Protein AF-A0A7R9WTF1-F1 (afdb_monomer)

Solvent-accessible surface area (backbone atoms only — not comparable to full-atom values): 6391 Å² total; per-residue (Å²): 116,74,64,26,57,53,50,43,69,66,29,54,72,51,24,66,61,31,74,56,75,80,63,79,90,67,80,71,58,68,72,57,44,52,54,51,50,52,51,45,72,71,72,47,72,58,70,69,56,30,51,50,41,55,50,51,25,50,50,45,47,52,43,52,52,36,25,50,76,65,56,31,72,64,62,28,42,74,75,40,59,68,71,56,40,53,53,45,50,54,47,44,76,72,31,68,69,54,44,52,49,54,50,35,22,41,51,47,41,55,60,76,73,106

Nearest PDB structures (foldseek):
  7mu5-assembly1_A  TM=2.222E-01  e=6.564E+00  Homo sapiens

Radius of gyration: 15.43 Å; Cα contacts (8 Å, |Δi|>4): 89; chains: 1; bounding box: 36×35×36 Å

Secondary structure (DSSP, 8-state):
-HHHHHHHHT-HHHHHHH--SPPPSSPPPHHHHHHHHHHHHHHS--THHHHHHHHHHHHHHHHHHHHHHHS-HHHHHHTS-HHHHHHHHHHHHH-HHHHHHHHHHHHHHHHHT-

InterPro domains:
  IPR045220 Oxidoreductase FRHB/FDHB/HCAR-like [PTHR31332] (21-96)

Sequence (114 aa):
EKLASQTVTSDSIIVSRSGIGAVPEQGMPAWLGNVMAFVISNTGPKGIAFARYSIDYHLLRNYFYLLDLHGSPQIAKDKMPQYACNIVQQYLKSDKKLMELQGAILEEVATLKL

Structure (mmCIF, N/CA/C/O backbone):
data_AF-A0A7R9WTF1-F1
#
_entry.id   AF-A0A7R9WTF1-F1
#
loop_
_atom_site.group_PDB
_atom_site.id
_atom_site.type_symbol
_atom_site.label_atom_id
_atom_site.label_alt_id
_atom_site.label_comp_id
_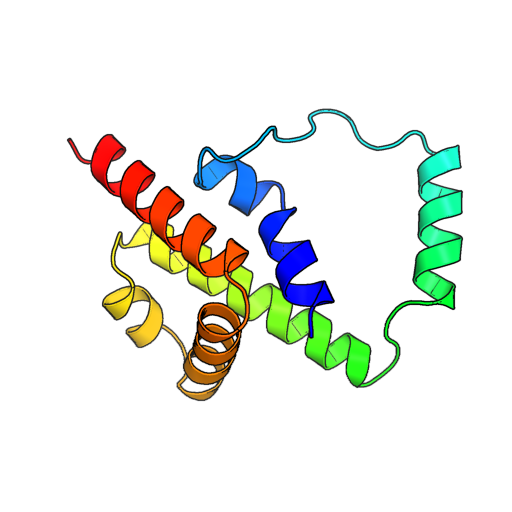atom_site.label_asym_id
_atom_site.label_entity_id
_atom_site.label_seq_id
_atom_site.pdbx_PDB_ins_code
_atom_site.Cartn_x
_atom_site.Cartn_y
_atom_site.Cartn_z
_atom_site.occupancy
_atom_site.B_iso_or_equiv
_atom_site.auth_seq_id
_atom_site.auth_comp_id
_atom_site.auth_asym_id
_atom_site.auth_atom_id
_atom_site.pdbx_PDB_model_num
ATOM 1 N N . GLU A 1 1 ? 8.260 -4.941 1.468 1.00 67.44 1 GLU A N 1
ATOM 2 C CA . GLU A 1 1 ? 8.693 -3.978 0.425 1.00 67.44 1 GLU A CA 1
ATOM 3 C C . GLU A 1 1 ? 8.322 -2.549 0.822 1.00 67.44 1 GLU A C 1
ATOM 5 O O . GLU A 1 1 ? 7.136 -2.269 0.959 1.00 67.44 1 GLU A O 1
ATOM 10 N N . LYS A 1 2 ? 9.293 -1.642 1.018 1.00 86.19 2 LYS A N 1
ATOM 11 C CA . LYS A 1 2 ? 9.039 -0.251 1.471 1.00 86.19 2 LYS A CA 1
ATOM 12 C C . LYS A 1 2 ? 8.166 0.546 0.491 1.00 86.19 2 LYS A C 1
ATOM 14 O O . LYS A 1 2 ? 7.394 1.400 0.917 1.00 86.19 2 LYS A O 1
ATOM 19 N N . LEU A 1 3 ? 8.239 0.211 -0.799 1.00 91.50 3 LEU A N 1
ATOM 20 C CA . LEU A 1 3 ? 7.488 0.888 -1.852 1.00 91.50 3 LEU A CA 1
ATOM 21 C C . LEU A 1 3 ? 5.970 0.747 -1.670 1.00 91.50 3 LEU A C 1
ATOM 23 O O . LEU A 1 3 ? 5.268 1.738 -1.780 1.00 91.50 3 LEU A O 1
ATOM 27 N N . ALA A 1 4 ? 5.456 -0.437 -1.313 1.00 94.81 4 ALA A N 1
ATOM 28 C CA . ALA A 1 4 ? 4.012 -0.635 -1.114 1.00 94.81 4 ALA A CA 1
ATOM 29 C C . ALA A 1 4 ? 3.456 0.232 0.028 1.00 94.81 4 ALA A C 1
ATOM 31 O O . ALA A 1 4 ? 2.388 0.826 -0.107 1.00 94.81 4 ALA A O 1
ATOM 32 N N . SER A 1 5 ? 4.215 0.351 1.123 1.00 94.19 5 SER A N 1
ATOM 33 C CA . SER A 1 5 ? 3.870 1.224 2.249 1.00 94.19 5 SER A CA 1
ATOM 34 C C . SER A 1 5 ? 3.876 2.705 1.851 1.00 94.19 5 SER A C 1
ATOM 36 O O . SER A 1 5 ? 2.951 3.456 2.160 1.00 94.19 5 SER A O 1
ATOM 38 N N . GLN A 1 6 ? 4.894 3.137 1.103 1.00 93.31 6 GLN A N 1
ATOM 39 C CA . GLN A 1 6 ? 4.970 4.509 0.596 1.00 93.31 6 GLN A CA 1
ATOM 40 C C . GLN A 1 6 ? 3.820 4.828 -0.362 1.00 93.31 6 GLN A C 1
ATOM 42 O O . GLN A 1 6 ? 3.221 5.895 -0.256 1.00 93.31 6 GLN A O 1
ATOM 47 N N . THR A 1 7 ? 3.480 3.896 -1.254 1.00 94.44 7 THR A N 1
ATOM 48 C CA . THR A 1 7 ? 2.362 4.065 -2.183 1.00 94.44 7 THR A CA 1
ATOM 49 C C . THR A 1 7 ? 1.037 4.166 -1.438 1.00 94.44 7 THR A C 1
ATOM 51 O O . THR A 1 7 ? 0.284 5.088 -1.716 1.00 94.44 7 THR A O 1
ATOM 54 N N . VAL A 1 8 ? 0.749 3.287 -0.465 1.00 94.94 8 VAL A N 1
ATOM 55 C CA . VAL A 1 8 ? -0.536 3.344 0.263 1.00 94.94 8 VAL A CA 1
ATOM 56 C C . VAL A 1 8 ? -0.654 4.585 1.151 1.00 94.94 8 VAL A C 1
ATOM 58 O O . VAL A 1 8 ? -1.723 5.175 1.222 1.00 94.94 8 VAL A O 1
ATOM 61 N N . THR A 1 9 ? 0.439 5.028 1.779 1.00 92.4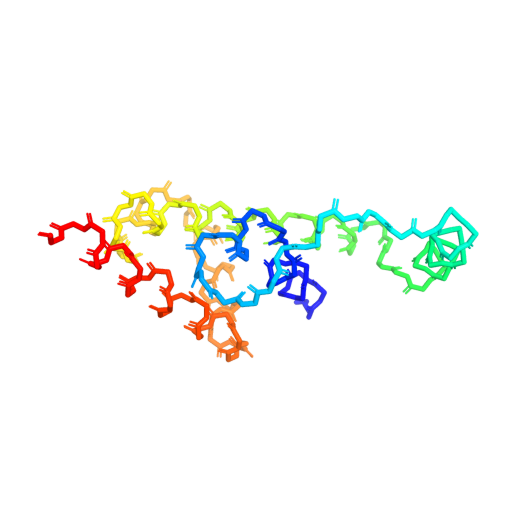4 9 THR A N 1
ATOM 62 C CA . THR A 1 9 ? 0.442 6.250 2.609 1.00 92.44 9 THR A CA 1
ATOM 63 C C . THR A 1 9 ? 0.354 7.538 1.792 1.00 92.44 9 THR A C 1
ATOM 65 O O . THR A 1 9 ? -0.010 8.571 2.341 1.00 92.44 9 THR A O 1
ATOM 68 N N . SER A 1 10 ? 0.681 7.484 0.499 1.00 91.12 10 SER A N 1
ATOM 69 C CA . SER A 1 10 ? 0.593 8.625 -0.423 1.00 91.12 10 SER A CA 1
ATOM 70 C C . SER A 1 10 ? -0.618 8.539 -1.361 1.00 91.12 10 SER A C 1
ATOM 72 O O . SER A 1 10 ? -0.794 9.405 -2.215 1.00 91.12 10 SER A O 1
ATOM 74 N N . ASP A 1 11 ? -1.428 7.484 -1.246 1.00 92.81 11 ASP A N 1
ATOM 75 C CA . ASP A 1 11 ? -2.629 7.280 -2.051 1.00 92.81 11 ASP A CA 1
ATOM 76 C C . ASP A 1 11 ? -3.690 8.307 -1.646 1.00 92.81 11 ASP A C 1
ATOM 78 O O . ASP A 1 11 ? -4.044 8.414 -0.472 1.00 92.81 11 ASP A O 1
ATOM 82 N N . SER A 1 12 ? -4.213 9.057 -2.615 1.00 89.81 12 SER A N 1
ATOM 83 C CA . SER A 1 12 ? -5.179 10.126 -2.365 1.00 89.81 12 SER A CA 1
ATOM 84 C C . SE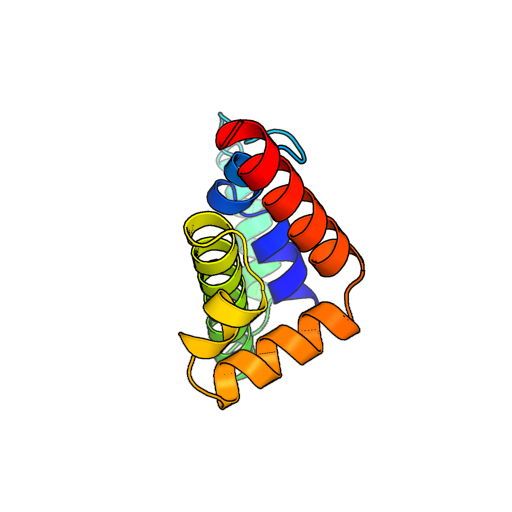R A 1 12 ? -6.465 9.634 -1.704 1.00 89.81 12 SER A C 1
ATOM 86 O O . SER A 1 12 ? -7.021 10.357 -0.882 1.00 89.81 12 SER A O 1
ATOM 88 N N . ILE A 1 13 ? -6.918 8.410 -1.999 1.00 88.75 13 ILE A N 1
ATOM 89 C CA . ILE A 1 13 ? -8.113 7.820 -1.378 1.00 88.75 13 ILE A CA 1
ATOM 90 C C . ILE A 1 13 ? -7.861 7.612 0.116 1.00 88.75 13 ILE A C 1
ATOM 92 O O . ILE A 1 13 ? -8.692 7.972 0.945 1.00 88.75 13 ILE A O 1
ATOM 96 N N . ILE A 1 14 ? -6.693 7.080 0.466 1.00 92.00 14 ILE A N 1
ATOM 97 C CA . ILE A 1 14 ? -6.310 6.805 1.853 1.00 92.00 14 ILE A CA 1
ATOM 98 C C . ILE A 1 14 ? -6.051 8.100 2.627 1.00 92.00 14 ILE A C 1
ATOM 100 O O . ILE A 1 14 ? -6.557 8.272 3.733 1.00 92.00 14 ILE A O 1
ATOM 104 N N . VAL A 1 15 ? -5.311 9.034 2.028 1.00 90.00 15 VAL A N 1
ATOM 105 C CA . VAL A 1 15 ? -5.046 10.364 2.595 1.00 90.00 15 VAL A CA 1
ATOM 106 C C . VAL A 1 15 ? -6.360 11.092 2.870 1.00 90.00 15 VAL A C 1
ATOM 108 O O . VAL A 1 15 ? -6.575 11.549 3.988 1.00 90.00 15 VAL A O 1
ATOM 111 N N . SER A 1 16 ? -7.284 11.104 1.902 1.00 86.38 16 SER A N 1
ATOM 112 C CA . SER A 1 16 ? -8.587 11.764 2.056 1.00 86.38 16 SER A CA 1
ATOM 113 C C . SER A 1 16 ? -9.431 11.207 3.202 1.00 86.38 16 SER A C 1
ATOM 115 O O . SER A 1 16 ? -10.264 11.930 3.736 1.00 86.38 16 SER A O 1
ATOM 117 N N . ARG A 1 17 ? -9.214 9.938 3.571 1.00 82.81 17 ARG A N 1
ATOM 118 C CA . ARG A 1 17 ? -10.031 9.211 4.548 1.00 82.81 17 ARG A CA 1
ATOM 119 C C . ARG A 1 17 ? -9.393 9.036 5.923 1.00 82.81 17 ARG A C 1
ATOM 121 O O . ARG A 1 17 ? -9.979 8.411 6.795 1.00 82.81 17 ARG A O 1
ATOM 128 N N . SER A 1 18 ? -8.159 9.493 6.075 1.00 80.44 18 SER A N 1
ATOM 129 C CA . SER A 1 18 ? -7.439 9.460 7.350 1.00 80.44 18 SER A CA 1
ATOM 130 C C . SER A 1 18 ? -7.336 10.834 8.004 1.00 80.44 18 SER A C 1
ATOM 132 O O . SER A 1 18 ? -6.795 10.940 9.101 1.00 80.44 18 SER A O 1
ATOM 134 N N . GLY A 1 19 ? -7.721 11.895 7.287 1.00 73.81 19 GLY A N 1
ATOM 135 C CA . GLY A 1 19 ? -7.484 13.279 7.688 1.00 73.81 19 GLY A CA 1
ATOM 136 C C . GLY A 1 19 ? -5.998 13.656 7.769 1.00 73.81 19 GLY A C 1
ATOM 137 O O . GLY A 1 19 ? -5.676 14.795 8.110 1.00 73.81 19 GLY A O 1
ATOM 138 N N . ILE A 1 20 ? -5.075 12.734 7.455 1.00 71.44 20 ILE A N 1
ATOM 139 C CA . ILE A 1 20 ? -3.633 12.970 7.499 1.00 71.44 20 ILE A CA 1
ATOM 140 C C . ILE A 1 20 ? -3.157 13.446 6.131 1.00 71.44 20 ILE A C 1
ATOM 142 O O . ILE A 1 20 ? -3.027 12.661 5.195 1.00 71.44 20 ILE A O 1
ATOM 146 N N . GLY A 1 21 ? -2.747 14.711 6.068 1.00 72.44 21 GLY A N 1
ATOM 147 C CA . GLY A 1 21 ? -2.095 15.295 4.898 1.00 72.44 21 GLY A CA 1
ATOM 148 C C . GLY A 1 21 ? -3.067 15.981 3.940 1.00 72.44 21 GLY A C 1
ATOM 149 O O . GLY A 1 21 ? -4.267 16.054 4.177 1.00 72.44 21 GLY A O 1
ATOM 150 N N . ALA A 1 22 ? -2.522 16.537 2.861 1.00 77.44 22 ALA A N 1
ATOM 151 C CA . ALA A 1 22 ? -3.301 17.217 1.835 1.00 77.44 22 ALA A CA 1
ATOM 152 C C . ALA A 1 22 ? -3.456 16.309 0.615 1.00 77.44 22 ALA A C 1
ATOM 154 O O . ALA A 1 22 ? -2.468 15.767 0.114 1.00 77.44 22 ALA A O 1
ATOM 155 N N . VAL A 1 23 ? -4.685 16.175 0.115 1.00 83.31 23 VAL A N 1
ATOM 156 C CA . VAL A 1 23 ? -4.944 15.529 -1.173 1.00 83.31 23 VAL A CA 1
ATOM 157 C C . VAL A 1 23 ? -4.528 16.506 -2.275 1.00 83.31 23 VAL A C 1
ATOM 159 O O . VAL A 1 23 ? -5.079 17.605 -2.337 1.00 83.31 23 VAL A O 1
ATOM 162 N N . PRO A 1 24 ? -3.564 16.162 -3.147 1.00 81.12 24 PRO A N 1
ATOM 163 C CA . PRO A 1 24 ? -3.196 17.039 -4.249 1.00 81.12 24 PRO A CA 1
ATOM 164 C C . PRO A 1 24 ? -4.378 17.190 -5.215 1.00 81.12 24 PRO A C 1
ATOM 166 O O . PRO A 1 24 ? -4.828 16.209 -5.802 1.00 81.12 24 PRO A O 1
ATOM 169 N N . GLU A 1 25 ? -4.870 18.414 -5.401 1.00 82.50 25 GLU A N 1
ATOM 170 C CA . GLU A 1 25 ? -5.967 18.701 -6.341 1.00 82.50 25 GLU A CA 1
ATOM 171 C C . GLU A 1 25 ? -5.486 18.812 -7.794 1.00 82.50 25 GLU A C 1
ATOM 173 O O . GLU A 1 25 ? -6.261 18.664 -8.738 1.00 82.50 25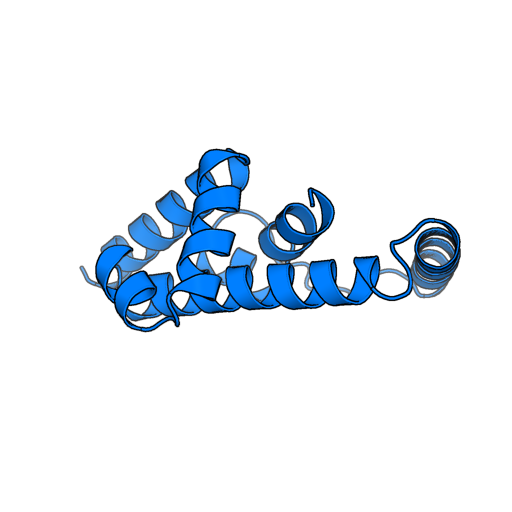 GLU A O 1
ATOM 178 N N . GLN A 1 26 ? -4.190 19.067 -7.985 1.00 87.94 26 GLN A N 1
ATOM 179 C CA . GLN A 1 26 ? -3.569 19.243 -9.293 1.00 87.94 26 GLN A CA 1
ATOM 180 C C . GLN A 1 26 ? -2.478 18.195 -9.504 1.00 87.94 26 GLN A C 1
ATOM 182 O O . GLN A 1 26 ? -1.636 17.956 -8.636 1.00 87.94 26 GLN A O 1
ATOM 187 N N . GLY A 1 27 ? -2.496 17.568 -10.681 1.00 86.31 27 GLY A N 1
ATOM 188 C CA . GLY A 1 27 ? -1.452 16.638 -11.099 1.00 86.31 27 GLY A CA 1
ATOM 189 C C . GLY A 1 27 ? -0.108 17.334 -11.333 1.00 86.31 27 GLY A C 1
ATOM 190 O O . GLY A 1 27 ? -0.028 18.554 -11.478 1.00 86.31 27 GLY A O 1
ATOM 191 N N . MET A 1 28 ? 0.968 16.546 -11.411 1.00 89.56 28 MET A N 1
ATOM 192 C CA . MET A 1 28 ? 2.288 17.076 -11.762 1.00 89.56 28 MET A CA 1
ATOM 193 C C . MET A 1 28 ? 2.286 17.682 -13.177 1.00 89.56 28 MET A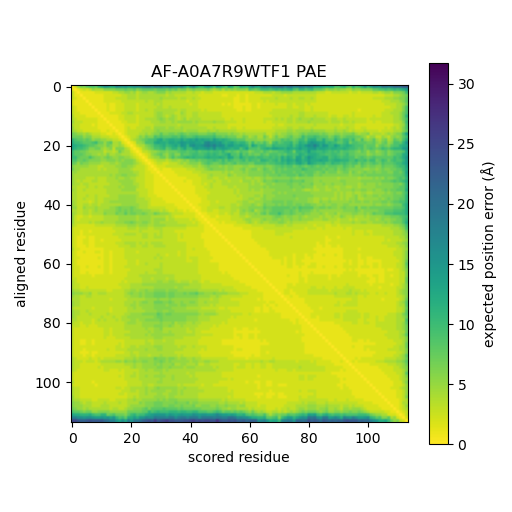 C 1
ATOM 195 O O . MET A 1 28 ? 1.648 17.122 -14.075 1.00 89.56 28 MET A O 1
ATOM 199 N N . PRO A 1 29 ? 3.061 18.756 -13.425 1.00 95.94 29 PRO A N 1
ATOM 200 C CA . PRO A 1 29 ? 3.314 19.235 -14.779 1.00 95.94 2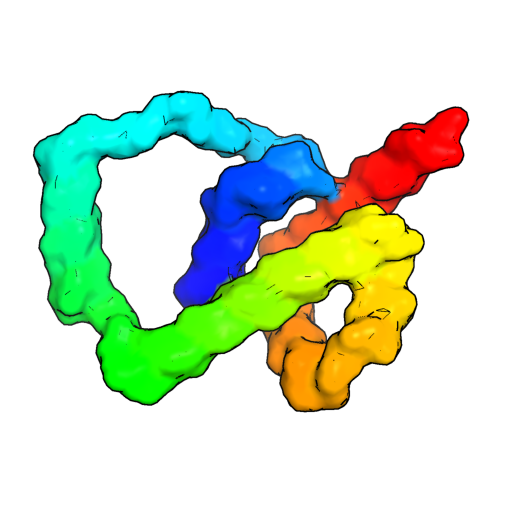9 PRO A CA 1
ATOM 201 C C . PRO A 1 29 ? 3.806 18.100 -15.684 1.00 95.94 29 PRO A C 1
ATOM 203 O O . PRO A 1 29 ? 4.647 17.300 -15.271 1.00 95.94 29 PRO A O 1
ATOM 206 N N . ALA A 1 30 ? 3.328 18.049 -16.930 1.00 95.69 30 ALA A N 1
ATOM 207 C CA . ALA A 1 30 ? 3.596 16.930 -17.840 1.00 95.69 30 ALA A CA 1
ATOM 208 C C . ALA A 1 30 ? 5.097 16.639 -18.026 1.00 95.69 30 ALA A C 1
ATOM 210 O O . ALA A 1 30 ? 5.513 15.482 -18.018 1.00 95.69 30 ALA A O 1
ATOM 211 N N . TRP A 1 31 ? 5.927 17.682 -18.128 1.00 96.50 31 TRP A N 1
ATOM 212 C CA . TRP A 1 31 ? 7.378 17.526 -18.263 1.00 96.50 31 TRP A CA 1
ATOM 213 C C . TRP A 1 31 ? 8.001 16.839 -17.038 1.00 96.50 31 TRP A C 1
ATOM 215 O O . TRP A 1 31 ? 8.841 15.956 -17.193 1.00 96.50 31 TRP A O 1
ATOM 225 N N . LEU A 1 32 ? 7.549 17.188 -15.829 1.00 96.00 32 LEU A N 1
ATOM 226 C CA . LEU A 1 32 ? 8.031 16.597 -14.583 1.00 96.00 32 LEU A CA 1
ATOM 227 C C . LEU A 1 32 ? 7.521 15.161 -14.435 1.00 96.00 32 LEU A C 1
ATOM 229 O O . LEU A 1 32 ? 8.283 14.272 -14.063 1.00 96.00 32 LEU A O 1
ATOM 233 N N . GLY A 1 33 ? 6.259 14.920 -14.803 1.00 94.31 33 GLY A N 1
ATOM 234 C CA . GLY A 1 33 ? 5.680 13.579 -14.868 1.00 94.31 33 GLY A CA 1
ATOM 235 C C . GLY A 1 33 ? 6.480 12.645 -15.777 1.00 94.31 33 GLY A C 1
ATOM 236 O O . GLY A 1 33 ? 6.778 11.522 -15.381 1.00 94.31 33 GLY A O 1
ATOM 237 N N . ASN A 1 34 ? 6.917 13.126 -16.944 1.00 95.88 34 ASN A N 1
ATOM 238 C CA . ASN A 1 34 ? 7.745 12.349 -17.869 1.00 95.88 34 ASN A CA 1
ATOM 239 C C . ASN A 1 34 ? 9.127 12.018 -17.285 1.00 95.88 34 ASN A C 1
ATOM 241 O O . ASN A 1 34 ? 9.590 10.886 -17.420 1.00 95.88 34 ASN A O 1
ATOM 245 N N . VAL A 1 35 ? 9.770 12.972 -16.599 1.00 96.81 35 VAL A N 1
ATOM 246 C CA . VAL A 1 35 ? 11.052 12.730 -15.911 1.00 96.81 35 VAL A CA 1
ATOM 247 C C . VAL A 1 35 ? 10.885 11.674 -14.817 1.00 96.81 35 VAL A C 1
ATOM 249 O O . VAL A 1 35 ? 11.656 10.716 -14.758 1.00 96.81 35 VAL A O 1
ATOM 252 N N . MET A 1 36 ? 9.845 11.796 -13.989 1.00 94.62 36 MET A N 1
ATOM 253 C CA . MET A 1 36 ? 9.543 10.822 -12.938 1.00 94.62 36 MET A CA 1
ATOM 254 C C . MET A 1 36 ? 9.244 9.436 -13.516 1.00 94.62 36 MET A C 1
ATOM 256 O O . MET A 1 36 ? 9.786 8.439 -13.037 1.00 94.62 36 MET A O 1
ATOM 260 N N . ALA A 1 37 ? 8.437 9.367 -14.578 1.00 93.12 37 ALA A N 1
ATOM 261 C CA . ALA A 1 37 ? 8.112 8.121 -15.263 1.00 93.12 37 ALA A CA 1
ATOM 262 C C . ALA A 1 37 ? 9.365 7.442 -15.829 1.00 93.12 37 ALA A C 1
ATOM 264 O O . ALA A 1 37 ? 9.526 6.230 -15.673 1.00 93.12 37 ALA A O 1
ATOM 265 N N . PHE A 1 38 ? 10.280 8.212 -16.426 1.00 96.12 38 PHE A N 1
ATOM 266 C CA . PHE A 1 38 ? 11.555 7.695 -16.910 1.00 96.12 38 PHE A CA 1
ATOM 267 C C . PHE A 1 38 ? 12.396 7.110 -15.770 1.00 96.12 38 PHE A C 1
ATOM 269 O O . PHE A 1 38 ? 12.869 5.979 -15.877 1.00 96.12 38 PHE A O 1
ATOM 276 N N . VAL A 1 39 ? 12.552 7.832 -14.657 1.00 95.38 39 VAL A N 1
ATOM 277 C CA . VAL A 1 39 ? 13.340 7.348 -13.512 1.00 95.38 39 VAL A CA 1
ATOM 278 C C . VAL A 1 39 ? 12.730 6.070 -12.932 1.00 95.38 39 VAL A C 1
ATOM 280 O O . VAL A 1 39 ? 13.430 5.064 -12.824 1.00 95.38 39 VAL A O 1
ATOM 283 N N . ILE A 1 40 ? 11.428 6.071 -12.629 1.00 91.31 40 ILE A N 1
ATOM 284 C CA . ILE A 1 40 ? 10.732 4.930 -12.011 1.00 91.31 40 ILE A CA 1
ATOM 285 C C . ILE A 1 40 ? 10.738 3.707 -12.934 1.00 91.31 40 ILE A C 1
ATOM 287 O O . ILE A 1 40 ? 10.953 2.592 -12.467 1.00 91.31 40 ILE A O 1
ATOM 291 N N . SER A 1 41 ? 10.566 3.882 -14.246 1.00 91.12 41 SER A N 1
ATOM 292 C CA . SER A 1 41 ? 10.585 2.754 -15.194 1.00 91.12 41 SER A CA 1
ATOM 293 C C . SER A 1 41 ? 11.960 2.083 -15.285 1.00 91.12 41 SER A C 1
ATOM 295 O O . SER A 1 41 ? 12.067 0.891 -15.592 1.00 91.12 41 SER A O 1
ATOM 297 N N . ASN A 1 42 ? 13.030 2.831 -15.012 1.00 93.75 42 ASN A N 1
ATOM 298 C CA . ASN A 1 42 ? 14.393 2.316 -15.051 1.00 93.75 42 ASN A CA 1
ATOM 299 C C . ASN A 1 42 ? 14.847 1.723 -13.711 1.00 93.75 42 ASN A C 1
ATOM 301 O O . ASN A 1 42 ? 15.514 0.690 -13.726 1.00 93.75 42 ASN A O 1
ATOM 305 N N . THR A 1 43 ? 14.462 2.321 -12.579 1.00 91.81 43 THR A N 1
ATOM 306 C CA . THR A 1 43 ? 14.941 1.938 -11.234 1.00 91.81 43 THR A CA 1
ATOM 307 C C . THR A 1 43 ? 13.920 1.174 -10.386 1.00 91.81 43 THR A C 1
ATOM 309 O O . THR A 1 43 ? 14.287 0.586 -9.370 1.00 91.81 43 THR A O 1
ATOM 312 N N . GLY A 1 44 ? 12.647 1.172 -10.782 1.00 89.69 44 GLY A N 1
ATOM 313 C CA . GLY A 1 44 ? 11.559 0.522 -10.059 1.00 89.69 44 GLY A CA 1
ATOM 314 C C . GLY A 1 44 ? 11.569 -1.009 -10.162 1.00 89.69 44 GLY A C 1
ATOM 315 O O . GLY A 1 44 ? 12.289 -1.586 -10.985 1.00 89.69 44 GLY A O 1
ATOM 316 N N . PRO A 1 45 ? 10.753 -1.691 -9.335 1.00 92.19 45 PRO A N 1
ATOM 317 C CA . PRO A 1 45 ? 10.646 -3.143 -9.365 1.00 92.19 45 PRO A CA 1
ATOM 318 C C . PRO A 1 45 ? 10.107 -3.621 -10.719 1.00 92.19 45 PRO A C 1
ATOM 320 O O . PRO A 1 45 ? 9.233 -2.992 -11.313 1.00 92.19 45 PRO A O 1
ATOM 323 N N . LYS A 1 46 ? 10.615 -4.763 -11.196 1.00 93.44 46 LYS A N 1
ATOM 324 C CA . LYS A 1 46 ? 10.226 -5.392 -12.471 1.00 93.44 46 LYS A CA 1
ATOM 325 C C . LYS A 1 46 ? 9.861 -6.862 -12.260 1.00 93.44 46 LYS A C 1
ATOM 327 O O . LYS A 1 46 ? 10.272 -7.480 -11.277 1.00 93.44 46 LYS A O 1
ATOM 332 N N . GLY A 1 47 ? 9.076 -7.426 -13.178 1.00 95.12 47 GLY A N 1
ATOM 333 C CA . GLY A 1 47 ? 8.684 -8.839 -13.146 1.00 95.12 47 GLY A CA 1
ATOM 334 C C . GLY A 1 47 ? 7.971 -9.236 -11.847 1.00 95.12 47 GLY A C 1
ATOM 335 O O . GLY A 1 47 ? 7.048 -8.557 -11.402 1.00 95.12 47 GLY A O 1
ATOM 336 N N . ILE A 1 48 ? 8.416 -10.326 -11.215 1.00 96.44 48 ILE A N 1
ATOM 337 C CA . ILE A 1 48 ? 7.798 -10.873 -9.992 1.00 96.44 48 ILE A CA 1
ATOM 338 C C . ILE A 1 48 ? 7.856 -9.880 -8.822 1.00 96.44 48 ILE A C 1
ATOM 340 O O . ILE A 1 48 ? 6.913 -9.805 -8.037 1.00 96.44 48 ILE A O 1
ATOM 344 N N . ALA A 1 49 ? 8.923 -9.080 -8.717 1.00 94.69 49 ALA A N 1
ATOM 345 C CA . ALA A 1 49 ? 9.027 -8.064 -7.671 1.00 94.69 49 ALA A CA 1
ATOM 346 C C . ALA A 1 49 ? 7.947 -6.982 -7.830 1.00 94.69 49 ALA A C 1
ATOM 348 O O . ALA A 1 49 ? 7.337 -6.574 -6.844 1.00 94.69 49 ALA A O 1
ATOM 349 N N . PHE A 1 50 ? 7.658 -6.574 -9.073 1.00 95.06 50 PHE A N 1
ATOM 350 C CA . PHE A 1 50 ? 6.560 -5.649 -9.363 1.00 95.06 50 PHE A CA 1
ATOM 351 C C . PHE A 1 50 ? 5.203 -6.272 -9.033 1.00 95.06 50 PHE A C 1
ATOM 353 O O . PHE A 1 50 ? 4.371 -5.622 -8.406 1.00 95.06 50 PHE A O 1
ATOM 360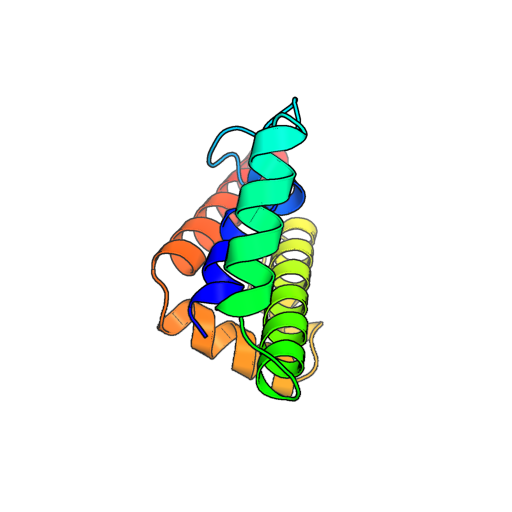 N N . ALA A 1 51 ? 5.000 -7.543 -9.398 1.00 96.44 51 ALA A N 1
ATOM 361 C CA . ALA A 1 51 ? 3.770 -8.263 -9.083 1.00 96.44 51 ALA A CA 1
ATOM 362 C C . ALA A 1 51 ? 3.527 -8.334 -7.567 1.00 96.44 51 ALA A C 1
ATOM 364 O O . ALA A 1 51 ? 2.435 -8.002 -7.110 1.00 96.44 51 ALA A O 1
ATOM 365 N N . ARG A 1 52 ? 4.555 -8.680 -6.777 1.00 96.38 52 ARG A N 1
ATOM 366 C CA . ARG A 1 52 ? 4.476 -8.664 -5.309 1.00 96.38 52 ARG A CA 1
ATOM 367 C C . ARG A 1 52 ? 4.149 -7.268 -4.785 1.00 96.38 52 ARG A C 1
ATOM 369 O O . ARG A 1 52 ? 3.209 -7.131 -4.017 1.00 96.38 52 ARG A O 1
ATOM 376 N N . TYR A 1 53 ? 4.876 -6.242 -5.230 1.00 95.69 53 TYR A N 1
ATOM 377 C CA . TYR A 1 53 ? 4.609 -4.854 -4.844 1.00 95.69 53 TYR A CA 1
ATOM 378 C C . TYR A 1 53 ? 3.151 -4.444 -5.115 1.00 95.69 53 TYR A C 1
ATOM 380 O O . TYR A 1 53 ? 2.500 -3.891 -4.230 1.00 95.69 53 TYR A O 1
ATOM 388 N N . SER A 1 54 ? 2.642 -4.725 -6.318 1.00 96.25 54 SER A N 1
ATOM 389 C CA . SER A 1 54 ? 1.283 -4.363 -6.729 1.00 96.25 54 SER A CA 1
ATOM 390 C C . SER A 1 54 ? 0.231 -5.077 -5.879 1.00 96.25 54 SER A C 1
ATOM 392 O O . SER A 1 54 ? -0.709 -4.434 -5.411 1.00 96.25 54 SER A O 1
ATOM 394 N N . ILE A 1 55 ? 0.421 -6.375 -5.615 1.00 97.38 55 ILE A N 1
ATOM 395 C CA . ILE A 1 55 ? -0.452 -7.150 -4.726 1.00 97.38 55 ILE A CA 1
ATOM 396 C C . ILE A 1 55 ? -0.418 -6.563 -3.312 1.00 97.38 55 ILE A C 1
ATOM 398 O O . ILE A 1 55 ? -1.472 -6.241 -2.771 1.00 97.38 55 ILE A O 1
ATOM 402 N N . ASP A 1 56 ? 0.767 -6.371 -2.732 1.00 97.62 56 ASP A N 1
ATOM 403 C CA . ASP A 1 56 ? 0.927 -5.883 -1.359 1.00 97.62 56 ASP A CA 1
ATOM 404 C C . ASP A 1 56 ? 0.283 -4.500 -1.172 1.00 97.62 56 ASP A C 1
ATOM 406 O O . ASP A 1 56 ? -0.449 -4.284 -0.205 1.00 97.62 56 ASP A O 1
ATOM 410 N N . TYR A 1 57 ? 0.483 -3.582 -2.124 1.00 97.50 57 TYR A N 1
ATOM 411 C CA . TYR A 1 57 ? -0.171 -2.270 -2.129 1.00 97.50 57 TYR A CA 1
ATOM 412 C C . TYR A 1 57 ? -1.701 -2.397 -2.110 1.00 97.50 57 TYR A C 1
ATOM 414 O O . TYR A 1 57 ? -2.360 -1.769 -1.279 1.00 97.50 57 TYR A O 1
ATOM 422 N N . HIS A 1 58 ? -2.282 -3.231 -2.977 1.00 97.62 58 HIS A N 1
ATOM 423 C CA . HIS A 1 58 ? -3.734 -3.400 -3.026 1.00 97.62 58 HIS A CA 1
ATOM 424 C C . HIS A 1 58 ? -4.295 -4.098 -1.786 1.00 97.62 58 HIS A C 1
ATOM 426 O O . HIS A 1 58 ? -5.380 -3.737 -1.333 1.00 97.62 58 HIS A O 1
ATOM 432 N N . LEU A 1 59 ? -3.566 -5.047 -1.195 1.00 97.75 59 LEU A N 1
ATOM 433 C CA . LEU A 1 59 ? -3.968 -5.671 0.065 1.00 97.75 59 LEU A CA 1
ATOM 434 C C . LEU A 1 59 ? -3.998 -4.656 1.211 1.00 97.75 59 LEU A C 1
ATOM 436 O O . LEU A 1 59 ? -4.963 -4.636 1.973 1.00 97.75 59 LEU A O 1
ATOM 440 N N . LEU A 1 60 ? -2.987 -3.787 1.303 1.00 97.50 60 LEU A N 1
ATOM 441 C CA . LEU A 1 60 ? -2.946 -2.707 2.290 1.00 97.50 60 LEU A CA 1
ATOM 442 C C . LEU A 1 60 ? -4.079 -1.703 2.073 1.00 97.50 60 LEU A C 1
ATOM 444 O O . LEU A 1 60 ? -4.802 -1.384 3.014 1.00 97.50 60 LEU A O 1
ATOM 448 N N . ARG A 1 61 ? -4.281 -1.243 0.835 1.00 96.94 61 ARG A N 1
ATOM 449 C CA . ARG A 1 61 ? -5.354 -0.297 0.503 1.00 96.94 61 ARG A CA 1
ATOM 450 C C . ARG A 1 61 ? -6.733 -0.862 0.847 1.00 96.94 61 ARG A C 1
ATOM 452 O O . ARG A 1 61 ? -7.538 -0.181 1.474 1.00 96.94 61 ARG A O 1
ATOM 459 N N . ASN A 1 62 ? -6.991 -2.118 0.486 1.00 96.75 62 ASN A N 1
ATOM 460 C CA . ASN A 1 62 ? -8.262 -2.781 0.778 1.00 96.75 62 ASN A CA 1
ATOM 461 C C . ASN A 1 62 ? -8.453 -3.015 2.282 1.00 96.75 62 ASN A C 1
ATOM 463 O O . ASN A 1 62 ? -9.569 -2.896 2.782 1.00 96.75 62 ASN A O 1
ATOM 467 N N . TYR A 1 63 ? -7.376 -3.310 3.014 1.00 97.56 63 TYR A N 1
ATOM 468 C CA . TYR A 1 63 ? -7.426 -3.394 4.469 1.00 97.56 63 TYR A CA 1
ATOM 469 C C . TYR A 1 63 ? -7.861 -2.069 5.104 1.00 97.56 63 TYR A C 1
ATOM 471 O O . TYR A 1 63 ? -8.765 -2.070 5.936 1.00 97.56 63 TYR A O 1
ATOM 479 N N . PHE A 1 64 ? -7.265 -0.945 4.695 1.00 96.50 64 PHE A N 1
ATOM 480 C CA . PHE A 1 64 ? -7.641 0.371 5.217 1.00 96.50 64 PHE A CA 1
ATOM 481 C C . PHE A 1 64 ? -9.063 0.776 4.828 1.00 96.50 64 PHE A C 1
ATOM 483 O O . PHE A 1 64 ? -9.764 1.354 5.648 1.00 96.50 64 PHE A O 1
ATOM 490 N N . TYR A 1 65 ? -9.529 0.393 3.638 1.00 94.88 65 TYR A N 1
ATOM 491 C CA . TYR A 1 65 ? -10.934 0.555 3.264 1.00 94.88 65 TYR A CA 1
ATOM 492 C C . TYR A 1 65 ? -11.885 -0.215 4.199 1.00 94.88 65 TYR A C 1
ATOM 494 O O . TYR A 1 65 ? -12.888 0.325 4.657 1.00 94.88 65 TYR A O 1
ATOM 502 N N . LEU A 1 66 ? -11.571 -1.472 4.533 1.00 95.19 66 LEU A N 1
ATOM 503 C CA . LEU A 1 66 ? -12.376 -2.263 5.473 1.00 95.19 66 LEU A CA 1
ATOM 504 C C . LEU A 1 66 ? -12.299 -1.726 6.906 1.00 95.19 66 LEU A C 1
ATOM 506 O O . LEU A 1 66 ? -13.286 -1.776 7.641 1.00 95.19 66 LEU A O 1
ATOM 510 N N . LEU A 1 67 ? -11.125 -1.236 7.308 1.00 95.19 67 LEU A N 1
ATOM 511 C CA . LEU A 1 67 ? -10.913 -0.598 8.602 1.00 95.19 67 LEU A CA 1
ATOM 512 C C . LEU A 1 67 ? -11.800 0.633 8.744 1.00 95.19 67 LEU A C 1
ATOM 514 O O . LEU A 1 67 ? -12.477 0.774 9.757 1.00 95.19 67 LEU A O 1
ATOM 518 N N . ASP A 1 68 ? -11.813 1.470 7.714 1.00 92.94 68 ASP A N 1
ATOM 519 C CA . ASP A 1 68 ? -12.647 2.653 7.633 1.00 92.94 68 ASP A CA 1
ATOM 520 C C . ASP A 1 68 ? -14.146 2.304 7.696 1.00 92.94 68 ASP A C 1
ATOM 522 O O . ASP A 1 68 ? -14.891 2.794 8.546 1.00 92.94 68 ASP A O 1
ATOM 526 N N . LEU A 1 69 ? -14.578 1.356 6.861 1.00 92.69 69 LEU A N 1
ATOM 527 C CA . LEU A 1 69 ? -15.974 0.931 6.782 1.00 92.69 69 LEU A CA 1
ATOM 528 C C . LEU A 1 69 ? -16.505 0.379 8.117 1.00 92.69 69 LEU A C 1
ATOM 530 O O . LEU A 1 69 ? -17.653 0.628 8.497 1.00 92.69 69 LEU A O 1
ATOM 534 N N . HIS A 1 70 ? -15.690 -0.397 8.832 1.00 92.94 70 HIS A N 1
ATOM 535 C CA . HIS A 1 70 ? -16.133 -1.113 10.029 1.00 92.94 70 HIS A CA 1
ATOM 536 C C . HIS A 1 70 ? -15.717 -0.452 11.347 1.00 92.94 70 HIS A C 1
ATOM 538 O O . HIS A 1 70 ? -16.326 -0.740 12.377 1.00 92.94 70 HIS A O 1
ATOM 544 N N . GLY A 1 71 ? -14.713 0.425 11.348 1.00 93.44 71 GLY A N 1
ATOM 545 C CA . GLY A 1 71 ? -14.133 1.003 12.566 1.00 93.44 71 GLY A CA 1
ATOM 546 C C . GLY A 1 71 ? -13.505 -0.038 13.498 1.00 93.44 71 GLY A C 1
ATOM 547 O O . GLY A 1 71 ? -13.442 0.175 14.704 1.00 93.44 71 GLY A O 1
ATOM 548 N N . SER A 1 72 ? -13.100 -1.201 12.975 1.00 95.50 72 SER A N 1
ATOM 549 C CA . SER A 1 72 ? -12.551 -2.297 13.779 1.00 95.50 72 SER A CA 1
ATOM 550 C C . SER A 1 72 ? -11.457 -3.051 13.023 1.00 95.50 72 SER A C 1
ATOM 552 O O . SER A 1 72 ? -11.746 -3.693 12.006 1.00 95.50 72 SER A O 1
ATOM 554 N N . PRO A 1 73 ? -10.207 -3.060 13.532 1.00 95.75 73 PRO A N 1
ATOM 555 C CA . PRO A 1 73 ? -9.131 -3.856 12.952 1.00 95.75 73 PRO A CA 1
ATOM 556 C C . PRO A 1 73 ? -9.440 -5.349 12.924 1.00 95.75 73 PRO A C 1
ATOM 558 O O . PRO A 1 73 ? -8.959 -6.040 12.029 1.00 95.75 73 PRO A O 1
ATOM 561 N N . GLN A 1 74 ? -10.200 -5.846 13.904 1.00 95.56 74 GLN A N 1
ATOM 562 C CA . GLN A 1 74 ? -10.548 -7.260 13.993 1.00 95.56 74 GLN A CA 1
ATOM 563 C C . GLN A 1 74 ? -11.517 -7.642 12.873 1.00 95.56 74 GLN A C 1
ATOM 565 O O . GLN A 1 74 ? -11.209 -8.530 12.087 1.00 95.56 74 GLN A O 1
ATOM 570 N N . ILE A 1 75 ? -12.613 -6.890 12.717 1.00 95.12 75 ILE A N 1
ATOM 571 C CA . ILE A 1 75 ? -13.595 -7.139 11.651 1.00 95.12 75 ILE A CA 1
ATOM 572 C C . ILE A 1 75 ? -12.934 -7.000 10.276 1.00 95.12 75 ILE A C 1
ATOM 574 O O . ILE A 1 75 ? -13.146 -7.843 9.410 1.00 95.12 75 ILE A O 1
ATOM 578 N N . ALA A 1 76 ? -12.089 -5.982 10.078 1.00 95.69 76 ALA A N 1
ATOM 579 C CA . ALA A 1 76 ? -11.365 -5.805 8.822 1.00 95.69 76 ALA A CA 1
ATOM 580 C C . ALA A 1 76 ? -10.488 -7.024 8.478 1.00 95.69 76 ALA A C 1
ATOM 582 O O . ALA A 1 76 ? -10.472 -7.462 7.331 1.00 95.69 76 ALA A O 1
ATOM 583 N N . LYS A 1 77 ? -9.805 -7.613 9.470 1.00 94.94 77 LYS A N 1
ATOM 584 C CA . LYS A 1 77 ? -9.001 -8.832 9.286 1.00 94.94 77 LYS A CA 1
ATOM 585 C C . LYS A 1 77 ? -9.863 -10.061 9.000 1.00 94.94 77 LYS A C 1
ATOM 587 O O . LYS A 1 77 ? -9.503 -10.833 8.117 1.00 94.94 77 LYS A O 1
ATOM 592 N N . ASP A 1 78 ? -10.992 -10.217 9.687 1.00 95.62 78 ASP A N 1
ATOM 593 C CA . ASP A 1 78 ? -11.892 -11.372 9.529 1.00 95.62 78 ASP A CA 1
ATOM 594 C C . ASP A 1 78 ? -12.552 -11.426 8.140 1.00 95.62 78 ASP A C 1
ATOM 596 O O . ASP A 1 78 ? -12.976 -12.484 7.678 1.00 95.62 78 ASP A O 1
ATOM 600 N N . LYS A 1 79 ? -12.632 -10.284 7.446 1.00 95.69 79 LYS A N 1
ATOM 601 C CA . LYS A 1 79 ? -13.133 -10.183 6.065 1.00 95.69 79 LYS A CA 1
ATOM 602 C C . LYS A 1 79 ? -12.073 -10.474 5.000 1.00 95.69 79 LYS A C 1
ATOM 604 O O . LYS A 1 79 ? -12.407 -10.525 3.817 1.00 95.69 79 LYS A O 1
ATOM 609 N N . MET A 1 80 ? -10.811 -10.659 5.387 1.00 95.94 80 MET A N 1
ATOM 610 C CA . MET A 1 80 ? -9.710 -10.933 4.466 1.00 95.94 80 MET A CA 1
ATOM 611 C C . MET A 1 80 ? -9.309 -12.413 4.506 1.00 95.94 80 MET A C 1
ATOM 613 O O . MET A 1 80 ? -9.306 -13.026 5.572 1.00 95.94 80 MET A O 1
ATOM 617 N N . PRO A 1 81 ? -8.874 -12.999 3.375 1.00 97.44 81 PRO A N 1
ATOM 618 C CA . PRO A 1 81 ? -8.207 -14.295 3.398 1.00 97.44 81 PRO A CA 1
ATOM 619 C C . PRO A 1 81 ? -6.975 -14.281 4.315 1.00 97.44 81 PRO A C 1
ATOM 621 O O . PRO A 1 81 ? -6.255 -13.280 4.392 1.00 97.44 81 PRO A O 1
ATOM 624 N N . GLN A 1 82 ? -6.669 -15.416 4.950 1.00 97.19 82 GLN A N 1
ATOM 625 C CA . GLN A 1 82 ? -5.599 -15.499 5.953 1.00 97.19 82 GLN A CA 1
ATOM 626 C C . GLN A 1 82 ? -4.230 -15.030 5.429 1.00 97.19 82 GLN A C 1
ATOM 628 O O . GLN A 1 82 ? -3.512 -14.323 6.134 1.00 97.19 82 GLN A O 1
ATOM 633 N N . TYR A 1 83 ? -3.865 -15.374 4.188 1.00 97.31 83 TYR A N 1
ATOM 634 C CA . TYR A 1 83 ? -2.588 -14.947 3.603 1.00 97.31 83 TYR A CA 1
ATOM 635 C C . TYR A 1 83 ? -2.493 -13.418 3.487 1.00 97.31 83 TYR A C 1
ATOM 637 O O . TYR A 1 83 ? -1.440 -12.840 3.747 1.00 97.31 83 TYR A O 1
ATOM 645 N N . ALA A 1 84 ? -3.601 -12.759 3.142 1.00 97.69 84 ALA A N 1
ATOM 646 C CA . ALA A 1 84 ? -3.657 -11.317 2.986 1.00 97.69 84 ALA A CA 1
ATOM 647 C C . ALA A 1 84 ? -3.564 -10.621 4.347 1.00 97.69 84 ALA A C 1
ATOM 649 O O . ALA A 1 84 ? -2.808 -9.663 4.503 1.00 97.69 84 ALA A O 1
ATOM 650 N N . CYS A 1 85 ? -4.260 -11.163 5.353 1.00 97.06 85 CYS A N 1
ATOM 651 C CA . CYS A 1 85 ? -4.144 -10.714 6.737 1.00 97.06 85 CYS A CA 1
ATOM 652 C C . CYS A 1 85 ? -2.691 -10.805 7.235 1.00 97.06 85 CYS A C 1
ATOM 654 O O . CYS A 1 85 ? -2.176 -9.849 7.813 1.00 97.06 85 CYS A O 1
ATOM 656 N N . ASN A 1 86 ? -1.995 -11.909 6.949 1.00 97.44 86 ASN A N 1
ATOM 657 C CA . ASN A 1 86 ? -0.598 -12.092 7.349 1.00 97.44 86 ASN A CA 1
ATOM 658 C C . ASN A 1 86 ? 0.331 -11.042 6.718 1.00 97.44 86 ASN A C 1
ATOM 660 O O . ASN A 1 86 ? 1.164 -10.469 7.422 1.00 97.44 86 ASN A O 1
ATOM 664 N N . ILE A 1 87 ? 0.163 -10.752 5.422 1.00 97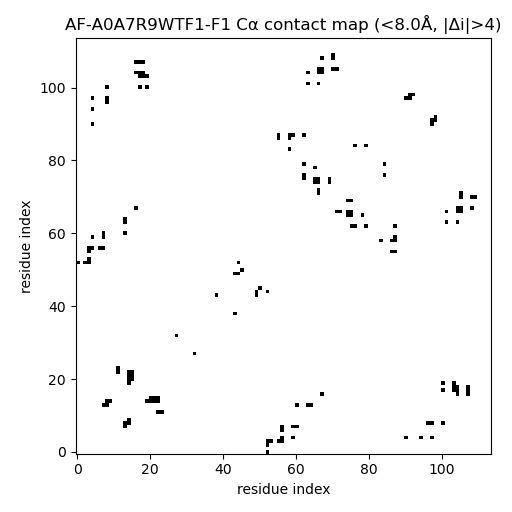.19 87 ILE A N 1
ATOM 665 C CA . ILE A 1 87 ? 0.943 -9.721 4.717 1.00 97.19 87 ILE A CA 1
ATOM 666 C C . ILE A 1 87 ? 0.694 -8.347 5.347 1.00 97.19 87 ILE A C 1
ATOM 668 O O . ILE A 1 87 ? 1.640 -7.671 5.746 1.00 97.19 87 ILE A O 1
ATOM 672 N N . VAL A 1 88 ? -0.570 -7.954 5.525 1.00 97.38 88 VAL A N 1
ATOM 673 C CA . VAL A 1 88 ? -0.928 -6.674 6.159 1.00 97.38 88 VAL A CA 1
ATOM 674 C C . VAL A 1 88 ? -0.324 -6.558 7.559 1.00 97.38 88 VAL A C 1
ATOM 676 O O . VAL A 1 88 ? 0.252 -5.530 7.906 1.00 97.38 88 VAL A O 1
ATOM 679 N N . GLN A 1 89 ? -0.404 -7.616 8.368 1.00 96.56 89 GLN A N 1
ATOM 680 C CA . GLN A 1 89 ? 0.179 -7.618 9.709 1.00 96.56 89 GLN A CA 1
ATOM 681 C C . GLN A 1 89 ? 1.700 -7.476 9.690 1.00 96.56 89 GLN A C 1
ATOM 683 O O . GLN A 1 89 ? 2.251 -6.796 10.554 1.00 96.56 89 GLN A O 1
ATOM 688 N N . GLN A 1 90 ? 2.387 -8.096 8.730 1.00 96.69 90 GLN A N 1
ATOM 689 C CA . GLN A 1 90 ? 3.829 -7.925 8.565 1.00 96.69 90 GLN A CA 1
ATOM 690 C C . GLN A 1 90 ? 4.177 -6.459 8.284 1.00 96.69 90 GLN A C 1
ATOM 692 O O . GLN A 1 90 ? 5.111 -5.922 8.879 1.00 96.69 90 GLN A O 1
ATOM 697 N N . TYR A 1 91 ? 3.403 -5.799 7.426 1.00 97.06 91 TYR A N 1
ATOM 698 C CA . TYR A 1 91 ? 3.561 -4.379 7.124 1.00 97.06 91 TYR A CA 1
ATOM 699 C C . TYR A 1 91 ? 3.292 -3.482 8.331 1.00 97.06 91 TYR A C 1
ATOM 701 O O . TYR A 1 91 ? 4.148 -2.676 8.679 1.00 97.06 91 TYR A O 1
ATOM 709 N N . LEU A 1 92 ? 2.167 -3.670 9.025 1.00 95.81 92 LEU A N 1
ATOM 710 C CA . LEU A 1 92 ? 1.842 -2.899 10.230 1.00 95.81 92 LEU A CA 1
ATOM 711 C C . LEU A 1 92 ? 2.911 -3.063 11.319 1.00 95.81 92 LEU A C 1
ATOM 713 O O . LEU A 1 92 ? 3.278 -2.095 11.966 1.00 95.81 92 LEU A O 1
ATOM 717 N N . LYS A 1 93 ? 3.467 -4.268 11.498 1.00 95.69 93 LYS A N 1
ATOM 718 C CA . LYS A 1 93 ? 4.547 -4.506 12.473 1.00 95.69 93 LYS A CA 1
ATOM 719 C C . LYS A 1 93 ? 5.876 -3.856 12.085 1.00 95.69 93 LYS A C 1
ATOM 721 O O . LYS A 1 93 ? 6.683 -3.578 12.965 1.00 95.69 93 LYS A O 1
ATOM 726 N N . SER A 1 94 ? 6.140 -3.690 10.790 1.00 94.62 94 SER A N 1
ATOM 727 C CA . SER A 1 94 ? 7.446 -3.245 10.283 1.00 94.62 94 SER A CA 1
ATOM 728 C C . SER A 1 94 ? 7.491 -1.775 9.870 1.00 94.62 94 SER A C 1
ATOM 730 O O . SER A 1 94 ? 8.584 -1.218 9.776 1.00 94.62 94 SER A O 1
ATOM 732 N N . ASP A 1 95 ? 6.341 -1.131 9.658 1.00 95.19 95 ASP A N 1
ATOM 733 C CA . ASP A 1 95 ? 6.258 0.265 9.241 1.00 95.19 95 ASP A CA 1
ATOM 734 C C . ASP A 1 95 ? 5.388 1.096 10.190 1.00 95.19 95 ASP A C 1
ATOM 736 O O . ASP A 1 95 ? 4.156 1.023 10.193 1.00 95.19 95 ASP A O 1
ATOM 740 N N . LYS A 1 96 ? 6.058 1.948 10.973 1.00 93.56 96 LYS A N 1
ATOM 741 C CA . LYS A 1 96 ? 5.425 2.846 11.943 1.00 93.56 96 LYS A CA 1
ATOM 742 C C . LYS A 1 96 ? 4.396 3.777 11.301 1.00 93.56 96 LYS A C 1
ATOM 744 O O . LYS A 1 96 ? 3.368 4.030 11.920 1.00 93.56 96 LYS A O 1
ATOM 749 N N . LYS A 1 97 ? 4.621 4.227 10.059 1.00 92.62 97 LYS A N 1
ATOM 750 C CA . LYS A 1 97 ? 3.680 5.123 9.368 1.00 92.62 97 LYS A CA 1
ATOM 751 C C . LYS A 1 97 ? 2.346 4.441 9.091 1.00 92.62 97 LYS A C 1
ATOM 753 O O . LYS A 1 97 ? 1.309 5.088 9.151 1.00 92.62 97 LYS A O 1
ATOM 758 N N . LEU A 1 98 ? 2.355 3.135 8.817 1.00 94.69 98 LEU A N 1
ATOM 759 C CA . LEU A 1 98 ? 1.120 2.375 8.611 1.00 94.69 98 LEU A CA 1
ATOM 760 C C . LEU A 1 98 ? 0.350 2.165 9.914 1.00 94.69 98 LEU A C 1
ATOM 762 O O . LEU A 1 98 ? -0.878 2.163 9.892 1.00 94.69 98 LEU A O 1
ATOM 766 N N . MET A 1 99 ? 1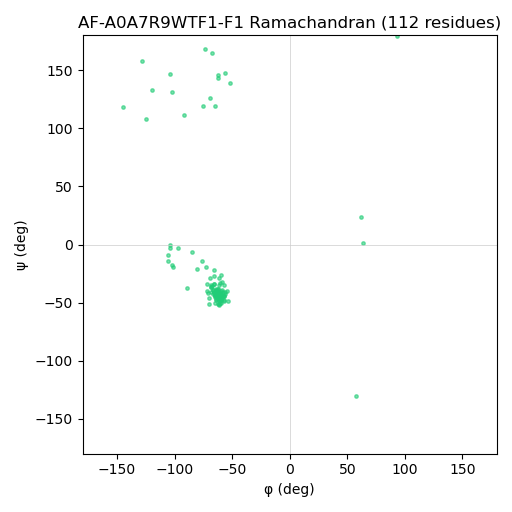.048 2.015 11.044 1.00 94.56 99 MET A N 1
ATOM 767 C CA . MET A 1 99 ? 0.389 1.987 12.355 1.00 94.56 99 MET A CA 1
ATOM 768 C C . MET A 1 99 ? -0.239 3.339 12.699 1.00 94.56 99 MET A C 1
ATOM 770 O O . MET A 1 99 ? -1.367 3.382 13.178 1.00 94.56 99 MET A O 1
ATOM 774 N N . GLU A 1 100 ? 0.470 4.438 12.435 1.00 93.62 100 GLU A N 1
ATOM 775 C CA . GLU A 1 100 ? -0.045 5.799 12.637 1.00 93.62 100 GLU A CA 1
ATOM 776 C C . GLU A 1 100 ? -1.275 6.059 11.755 1.00 93.62 100 GLU A C 1
ATOM 778 O O . GLU A 1 100 ? -2.303 6.516 12.250 1.00 93.62 100 GLU A O 1
ATOM 783 N N . LEU A 1 101 ? -1.215 5.663 10.480 1.00 93.81 101 LEU A N 1
ATOM 784 C CA . LEU A 1 101 ? -2.339 5.737 9.548 1.00 93.81 101 LEU A CA 1
ATOM 785 C C . LEU A 1 101 ? -3.552 4.917 10.019 1.00 93.81 101 LEU A C 1
ATOM 787 O O . LEU A 1 101 ? -4.682 5.395 9.956 1.00 93.81 101 LEU A O 1
ATOM 791 N N . GLN A 1 102 ? -3.332 3.692 10.512 1.00 95.31 102 GLN A N 1
ATOM 792 C CA . GLN A 1 102 ? -4.397 2.868 11.093 1.00 95.31 102 GLN A CA 1
ATOM 793 C C . GLN A 1 102 ? -5.074 3.578 12.269 1.00 95.31 102 GLN A C 1
ATOM 795 O O . GLN A 1 102 ? -6.299 3.559 12.363 1.00 95.31 102 GLN A O 1
ATOM 800 N N . GLY A 1 103 ? -4.282 4.185 13.158 1.00 94.62 103 GLY A N 1
ATOM 801 C CA . GLY A 1 103 ? -4.791 4.938 14.302 1.00 94.62 103 GLY A CA 1
ATOM 802 C C . GLY A 1 103 ? -5.660 6.118 13.876 1.00 94.62 103 GLY A C 1
ATOM 803 O O . GLY A 1 103 ? -6.781 6.243 14.359 1.00 94.62 103 GLY A O 1
ATOM 804 N N . ALA A 1 104 ? -5.188 6.919 12.922 1.00 93.50 104 ALA A N 1
ATOM 805 C CA . ALA A 1 104 ? -5.921 8.095 12.459 1.00 93.50 104 ALA A CA 1
ATOM 806 C C . ALA A 1 104 ? -7.237 7.756 11.754 1.00 93.50 104 ALA A C 1
ATOM 808 O O . ALA A 1 104 ? -8.251 8.385 12.031 1.00 93.50 104 ALA A O 1
ATOM 809 N N . ILE A 1 105 ? -7.264 6.710 10.920 1.00 93.31 105 ILE A N 1
ATOM 810 C CA . ILE A 1 105 ? -8.519 6.242 10.308 1.00 93.31 105 ILE A CA 1
ATOM 811 C C . ILE A 1 105 ? -9.523 5.825 11.392 1.00 93.31 105 ILE A C 1
ATOM 813 O O . ILE A 1 105 ? -10.706 6.140 11.302 1.00 93.31 105 ILE A O 1
ATOM 817 N N . LEU A 1 106 ? -9.075 5.132 12.443 1.00 93.81 106 LEU A N 1
ATOM 818 C CA . LEU A 1 106 ? -9.961 4.735 13.541 1.00 93.81 106 LEU A CA 1
ATOM 819 C C . LEU A 1 106 ? -10.489 5.933 14.338 1.00 93.81 106 LEU A C 1
ATOM 821 O O . LEU A 1 106 ? -11.656 5.928 14.728 1.00 93.81 106 LEU A O 1
ATOM 825 N N . GLU A 1 107 ? -9.654 6.943 14.568 1.00 92.00 107 GLU A N 1
ATOM 826 C CA . GLU A 1 107 ? -10.045 8.187 15.235 1.00 92.00 107 GLU A CA 1
ATOM 827 C C . GLU A 1 107 ? -11.069 8.979 14.406 1.00 92.00 107 GLU A C 1
ATOM 829 O O . GLU A 1 107 ? -12.091 9.423 14.937 1.00 92.00 107 GLU A O 1
ATOM 834 N N . GLU A 1 108 ? -10.860 9.082 13.091 1.00 89.31 108 GLU A N 1
ATOM 835 C CA . GLU A 1 108 ? -11.803 9.727 12.173 1.00 89.31 108 GLU A CA 1
ATOM 836 C C . GLU A 1 108 ? -13.156 8.998 12.157 1.00 89.31 108 GLU A C 1
ATOM 838 O O . GLU A 1 108 ? -14.210 9.622 12.297 1.00 89.31 108 GLU A O 1
ATOM 843 N N . VAL A 1 109 ? -13.147 7.663 12.066 1.00 88.94 109 VAL A N 1
ATOM 844 C CA . VAL A 1 109 ? -14.374 6.848 12.109 1.00 88.94 109 VAL A CA 1
ATOM 845 C C . VAL A 1 109 ? -15.107 6.991 13.442 1.00 88.94 109 VAL A C 1
ATOM 847 O O . VAL A 1 109 ? -16.339 7.012 13.453 1.00 88.94 109 VAL A O 1
ATOM 850 N N . ALA A 1 110 ? -14.384 7.076 14.562 1.00 88.50 110 ALA A N 1
ATOM 851 C CA . ALA A 1 110 ? -14.986 7.295 15.874 1.00 88.50 110 ALA A CA 1
ATOM 852 C C . ALA A 1 110 ? -15.643 8.680 15.970 1.00 88.50 110 ALA A C 1
ATOM 854 O O . ALA A 1 110 ? -16.756 8.785 16.479 1.00 88.50 110 ALA A O 1
ATOM 855 N N . THR A 1 111 ? -14.995 9.713 15.427 1.00 86.19 111 THR A N 1
ATOM 856 C CA . THR A 1 111 ? -15.499 11.096 15.438 1.00 86.19 111 THR A CA 1
ATOM 857 C C . THR A 1 111 ? -16.760 11.263 14.589 1.00 86.19 111 THR A C 1
ATOM 859 O O . THR A 1 111 ? -17.677 11.961 14.997 1.00 86.19 111 THR A O 1
ATOM 862 N N . LEU A 1 112 ? -16.843 10.600 13.432 1.00 79.00 112 LEU A N 1
ATOM 863 C CA . LEU A 1 112 ? -18.002 10.686 12.527 1.00 79.00 112 LEU A CA 1
ATOM 864 C C . LEU A 1 112 ? -19.233 9.889 12.992 1.00 79.00 112 LEU A C 1
ATOM 866 O O . LEU A 1 112 ? -20.311 10.044 12.421 1.00 79.00 112 LEU A O 1
ATOM 870 N N . LYS A 1 113 ? -19.067 8.983 13.963 1.00 67.88 113 LYS A N 1
ATOM 871 C CA . LYS A 1 113 ? -20.153 8.163 14.530 1.00 67.88 113 LYS A CA 1
ATOM 872 C C . LYS A 1 113 ? -20.736 8.742 15.829 1.00 67.88 113 LYS A C 1
ATOM 874 O O . LYS A 1 113 ? -21.673 8.143 16.361 1.00 67.88 113 LYS A O 1
ATOM 879 N N . LEU A 1 114 ? -20.181 9.848 16.328 1.00 51.12 114 LEU A N 1
ATOM 880 C CA . LEU A 1 114 ? -20.706 10.662 17.432 1.00 51.12 114 LEU A CA 1
ATOM 881 C C . LEU A 1 114 ? -21.581 11.795 16.884 1.00 51.12 114 LEU A C 1
ATOM 883 O O . LEU A 1 114 ? -22.561 12.138 17.580 1.00 51.12 114 LEU A O 1
#

pLDDT: mean 91.98, std 7.38, range [51.12, 97.75]

Mean predicted aligned error: 4.0 Å

Foldseek 3Di:
DVLLVVCLLLPLVLCVLLVNDDRDPDDDDPVVVVVVCVVCVVPPDDDPRVVVSVLLNVLLNQLLVLCLVPLDNVRSLVPDDPVSSVSNVVCCVPDVSSVVSSVSSSVSSVVVVD

Organism: NCBI:txid1486917